Protein AF-A0AAD5DQD8-F1 (afdb_monomer)

Nearest PDB structures (foldseek):
  6zm5-assembly1_P  TM=9.194E-01  e=1.284E-07  Homo sapiens
  7nsh-assembly1_BS  TM=9.338E-01  e=3.131E-07  Sus scrofa
  6xyw-assembly1_Ao  TM=9.095E-01  e=2.938E-07  Arabidopsis thaliana
  7og4-assembly1_XP  TM=9.169E-01  e=7.091E-06  Homo sapiens
  8apo-assembly1_Am  TM=7.718E-01  e=2.093E-05  Polytomella magna

Structure (mmCIF, N/CA/C/O backbone):
data_AF-A0AAD5DQD8-F1
#
_entry.id   AF-A0AAD5DQD8-F1
#
loop_
_atom_site.group_PDB
_atom_site.id
_atom_site.type_symbol
_atom_site.label_atom_id
_atom_site.label_alt_id
_atom_site.label_comp_id
_atom_site.label_asym_id
_atom_site.label_entity_id
_atom_site.label_seq_id
_atom_site.pdbx_PDB_ins_code
_atom_site.Cartn_x
_atom_site.Cartn_y
_atom_site.Cartn_z
_atom_site.occupancy
_atom_site.B_iso_or_equiv
_atom_site.auth_seq_id
_atom_site.auth_comp_id
_atom_site.auth_asym_id
_atom_site.auth_atom_id
_atom_site.pdbx_PDB_model_num
ATOM 1 N N . MET A 1 1 ? 29.663 9.079 -19.984 1.00 40.44 1 MET A N 1
ATOM 2 C CA . MET A 1 1 ? 28.273 8.747 -20.360 1.00 40.44 1 MET A CA 1
ATOM 3 C C . MET A 1 1 ? 27.600 8.085 -19.165 1.00 40.44 1 MET A C 1
ATOM 5 O O . MET A 1 1 ? 27.840 6.912 -18.921 1.00 40.44 1 MET A O 1
ATOM 9 N N . GLY A 1 2 ? 26.867 8.850 -18.351 1.00 48.06 2 GLY A N 1
ATOM 10 C CA . GLY A 1 2 ? 26.110 8.298 -17.224 1.00 48.06 2 GLY A CA 1
ATOM 11 C C . GLY A 1 2 ? 24.824 7.683 -17.755 1.00 48.06 2 GLY A C 1
ATOM 12 O O . GLY A 1 2 ? 23.981 8.415 -18.267 1.00 48.06 2 GLY A O 1
ATOM 13 N N . GLY A 1 3 ? 24.705 6.355 -17.703 1.00 39.81 3 GLY A N 1
ATOM 14 C CA . GLY A 1 3 ? 23.475 5.665 -18.081 1.00 39.81 3 GLY A CA 1
ATOM 15 C C . GLY A 1 3 ? 22.308 6.256 -17.298 1.00 39.81 3 GLY A C 1
ATOM 16 O O . GLY A 1 3 ? 22.354 6.305 -16.068 1.00 39.81 3 GLY A O 1
ATOM 17 N N . LEU A 1 4 ? 21.297 6.758 -18.011 1.00 51.78 4 LEU A N 1
ATOM 18 C CA . LEU A 1 4 ? 20.043 7.182 -17.400 1.00 51.78 4 LEU A CA 1
ATOM 19 C C . LEU A 1 4 ? 19.562 6.034 -16.502 1.00 51.78 4 LEU A C 1
ATOM 21 O O . LEU A 1 4 ? 19.516 4.893 -16.973 1.00 51.78 4 LEU A O 1
ATOM 25 N N . PRO A 1 5 ? 19.256 6.285 -15.217 1.00 57.06 5 PRO A N 1
ATOM 26 C CA . PRO A 1 5 ? 18.724 5.240 -14.362 1.00 57.06 5 PRO A CA 1
ATOM 27 C C . PRO A 1 5 ? 17.474 4.699 -15.045 1.00 57.06 5 PRO A C 1
ATOM 29 O O . PRO A 1 5 ? 16.586 5.478 -15.395 1.00 57.06 5 PRO A O 1
ATOM 32 N N . VAL A 1 6 ? 17.438 3.383 -15.274 1.00 57.03 6 VAL A N 1
ATOM 33 C CA . VAL A 1 6 ? 16.283 2.688 -15.854 1.00 57.03 6 VAL A CA 1
ATOM 34 C C . VAL A 1 6 ? 15.037 3.231 -15.148 1.00 57.03 6 VAL A C 1
ATOM 36 O O . VAL A 1 6 ? 14.988 3.153 -13.912 1.00 57.03 6 VAL A O 1
ATOM 39 N N . PRO A 1 7 ? 14.092 3.876 -15.857 1.00 56.44 7 PRO A N 1
ATOM 40 C CA . PRO A 1 7 ? 12.980 4.542 -15.204 1.00 56.44 7 PRO A CA 1
ATOM 41 C C . PRO A 1 7 ? 12.156 3.464 -14.516 1.00 56.44 7 PRO A C 1
ATOM 43 O O . PRO A 1 7 ? 11.472 2.677 -15.164 1.00 56.44 7 PRO A O 1
ATOM 46 N N . LYS A 1 8 ? 12.272 3.383 -13.188 1.00 65.56 8 LYS A N 1
ATOM 47 C CA . LYS A 1 8 ? 11.478 2.442 -12.406 1.00 65.56 8 LYS A CA 1
ATOM 48 C C . LYS A 1 8 ? 10.006 2.791 -12.664 1.00 65.56 8 LYS A C 1
ATOM 50 O O . LYS A 1 8 ? 9.605 3.916 -12.352 1.00 65.56 8 LYS A O 1
ATOM 55 N N . PRO A 1 9 ? 9.212 1.882 -13.255 1.00 75.62 9 PRO A N 1
ATOM 56 C CA . PRO A 1 9 ? 7.952 2.259 -13.886 1.00 75.62 9 PRO A CA 1
ATOM 57 C C . PRO A 1 9 ? 6.883 2.677 -12.879 1.00 75.62 9 PRO A C 1
ATOM 59 O O . PRO A 1 9 ? 6.010 3.458 -13.237 1.00 75.62 9 PRO A O 1
ATOM 62 N N . PHE A 1 10 ? 6.963 2.227 -11.624 1.00 86.50 10 PHE A N 1
ATOM 63 C CA . PHE 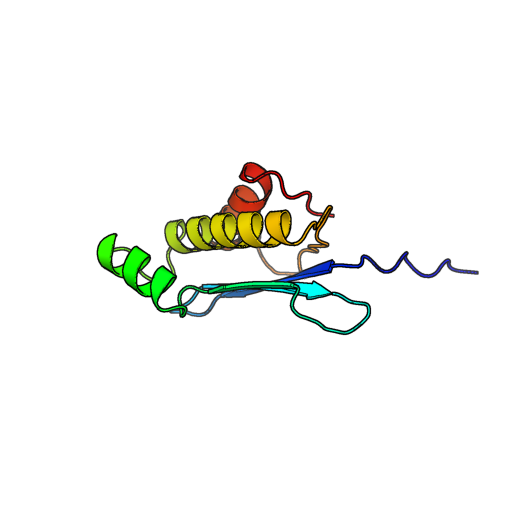A 1 10 ? 5.948 2.485 -10.603 1.00 86.50 10 PHE A CA 1
ATOM 64 C C . PHE A 1 10 ? 6.565 3.083 -9.344 1.00 86.50 10 PHE A C 1
ATOM 66 O O . PHE A 1 10 ? 7.579 2.592 -8.858 1.00 86.50 10 PHE A O 1
ATOM 73 N N . HIS A 1 11 ? 5.946 4.124 -8.790 1.00 87.75 11 HIS A N 1
ATOM 74 C CA . HIS A 1 11 ? 6.420 4.833 -7.605 1.00 87.75 11 HIS A CA 1
ATOM 75 C C . HIS A 1 11 ? 5.378 4.816 -6.488 1.00 87.75 11 HIS A C 1
ATOM 77 O O . HIS A 1 11 ? 4.230 5.204 -6.709 1.00 87.75 11 HIS A O 1
ATOM 83 N N . LEU A 1 12 ? 5.791 4.423 -5.279 1.00 87.69 12 LEU A N 1
ATOM 84 C CA . LEU A 1 12 ? 4.931 4.432 -4.097 1.00 87.69 12 LEU A CA 1
ATOM 85 C C . LEU A 1 12 ? 4.953 5.813 -3.434 1.00 87.69 12 LEU A C 1
ATOM 87 O O . LEU A 1 12 ? 5.953 6.222 -2.840 1.00 87.69 12 LEU A O 1
ATOM 91 N N . LYS A 1 13 ? 3.821 6.514 -3.476 1.00 87.25 13 LYS A N 1
ATOM 92 C CA . LYS A 1 13 ? 3.578 7.738 -2.712 1.00 87.25 13 LYS A CA 1
ATOM 93 C C . LYS A 1 13 ? 2.738 7.408 -1.488 1.00 87.25 13 LYS A C 1
ATOM 95 O O . LYS A 1 13 ? 1.638 6.886 -1.607 1.00 87.25 13 LYS A O 1
ATOM 100 N N . MET A 1 14 ? 3.244 7.752 -0.310 1.00 86.00 14 MET A N 1
ATOM 101 C CA . MET A 1 14 ? 2.499 7.649 0.945 1.00 86.00 14 MET A CA 1
ATOM 102 C C . MET A 1 14 ? 2.325 9.040 1.534 1.00 86.00 14 MET A C 1
ATOM 104 O O . MET A 1 14 ? 3.271 9.832 1.549 1.00 86.00 14 MET A O 1
ATOM 108 N N . PHE A 1 15 ? 1.140 9.311 2.054 1.00 84.19 15 PHE A N 1
ATOM 109 C CA . PHE A 1 15 ? 0.813 10.539 2.748 1.00 84.19 15 PHE A CA 1
ATOM 110 C C . PHE A 1 15 ? 0.152 10.200 4.082 1.00 84.19 15 PHE A C 1
ATOM 112 O O . PHE A 1 15 ? -0.854 9.494 4.141 1.00 84.19 15 PHE A O 1
ATOM 119 N N . PHE A 1 16 ? 0.748 10.699 5.160 1.00 79.25 16 PHE A N 1
ATOM 120 C CA . PHE A 1 16 ? 0.242 10.533 6.514 1.00 79.25 16 PHE A CA 1
ATOM 121 C C . PHE A 1 16 ? -0.181 11.908 7.019 1.00 79.25 16 PHE A C 1
ATOM 123 O O . PHE A 1 16 ? 0.647 12.805 7.149 1.00 79.25 16 PHE A O 1
ATOM 130 N N . SER A 1 17 ? -1.469 12.066 7.293 1.00 76.19 17 SER A N 1
ATOM 131 C CA . SER A 1 17 ? -2.021 13.230 7.979 1.00 76.19 17 SER A CA 1
ATOM 132 C C . SER A 1 17 ? -2.321 12.873 9.440 1.00 76.19 17 SER A C 1
ATOM 134 O O . SER A 1 17 ? -2.271 11.705 9.834 1.00 76.19 17 SER A O 1
ATOM 136 N N . ASN A 1 18 ? -2.695 13.862 10.253 1.00 72.88 18 ASN A N 1
ATOM 137 C CA . ASN A 1 18 ? -3.088 13.643 11.651 1.00 72.88 18 ASN A CA 1
ATOM 138 C C . ASN A 1 18 ? -4.253 12.654 11.786 1.00 72.88 18 ASN A C 1
ATOM 140 O O . ASN A 1 18 ? -4.333 11.914 12.766 1.00 72.88 18 ASN A O 1
ATOM 144 N N . LYS A 1 19 ? -5.143 12.622 10.788 1.00 72.81 19 LYS A N 1
ATOM 145 C CA . LYS A 1 19 ? -6.363 11.810 10.813 1.00 72.81 19 LYS A CA 1
ATOM 146 C C . LYS A 1 19 ? -6.421 10.732 9.742 1.00 72.81 19 LYS A C 1
ATOM 148 O O . LYS A 1 19 ? -7.255 9.856 9.869 1.00 72.81 19 LYS A O 1
ATOM 153 N N . ASN A 1 20 ? -5.582 10.770 8.711 1.00 78.81 20 ASN A N 1
ATOM 154 C CA . ASN A 1 20 ? -5.746 9.887 7.556 1.00 78.81 20 ASN A CA 1
ATOM 155 C C . ASN A 1 20 ? -4.421 9.302 7.085 1.00 78.81 20 ASN A C 1
ATOM 157 O O . ASN A 1 20 ? -3.384 9.966 7.151 1.00 78.81 20 ASN A O 1
ATOM 161 N N . VAL A 1 21 ? -4.492 8.086 6.550 1.00 83.31 21 VAL A N 1
ATOM 162 C CA . VAL A 1 21 ? -3.391 7.429 5.846 1.00 83.31 21 VAL A CA 1
ATOM 163 C C . VAL A 1 21 ? -3.805 7.207 4.398 1.00 83.31 21 VAL A C 1
ATOM 165 O O . VAL A 1 21 ? -4.886 6.693 4.117 1.00 83.31 21 VAL A O 1
ATOM 168 N N . VAL A 1 22 ? -2.945 7.625 3.477 1.00 86.38 22 VAL A N 1
ATOM 169 C CA . VAL A 1 22 ? -3.166 7.508 2.037 1.00 86.38 22 VAL A CA 1
ATOM 170 C C . VAL A 1 22 ? -1.921 6.909 1.405 1.00 86.38 22 VAL A C 1
ATOM 172 O O . VAL A 1 22 ? -0.807 7.354 1.683 1.00 86.38 22 VAL A O 1
ATOM 175 N N . ALA A 1 23 ? -2.098 5.923 0.536 1.00 89.19 23 ALA A N 1
ATOM 176 C CA . ALA A 1 23 ? -1.022 5.331 -0.238 1.00 89.19 23 ALA A CA 1
ATOM 177 C C . ALA A 1 23 ? -1.452 5.137 -1.695 1.00 89.19 23 ALA A C 1
ATOM 179 O O . ALA A 1 23 ? -2.580 4.747 -1.985 1.00 89.19 23 ALA A O 1
ATOM 180 N N . GLN A 1 24 ? -0.561 5.472 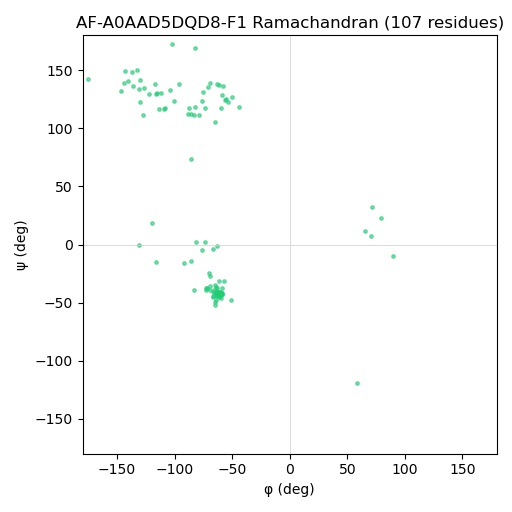-2.621 1.00 89.69 24 GLN A N 1
ATOM 181 C CA . GLN A 1 24 ? -0.825 5.485 -4.055 1.00 89.69 24 GLN A CA 1
ATOM 182 C C . GLN A 1 24 ? 0.387 4.963 -4.814 1.00 89.69 24 GLN A C 1
ATOM 184 O O . GLN A 1 24 ? 1.527 5.294 -4.486 1.00 89.69 24 GLN A O 1
ATOM 189 N N . ILE A 1 25 ? 0.133 4.187 -5.860 1.00 89.50 25 ILE A N 1
ATOM 190 C CA . ILE A 1 25 ? 1.131 3.691 -6.797 1.00 89.50 25 ILE A CA 1
ATOM 191 C C . ILE A 1 25 ? 0.920 4.409 -8.123 1.00 89.50 25 ILE A C 1
ATOM 193 O O . ILE A 1 25 ? -0.128 4.284 -8.759 1.00 89.50 25 ILE A O 1
ATOM 197 N N . VAL A 1 26 ? 1.928 5.176 -8.524 1.00 88.00 26 VAL A N 1
ATOM 198 C CA . VAL A 1 26 ? 1.882 6.037 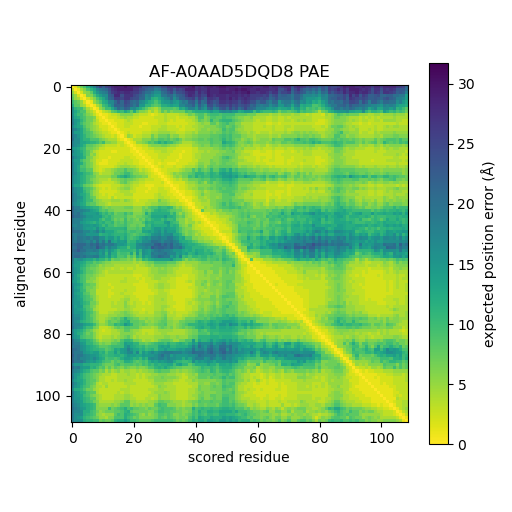-9.708 1.00 88.00 26 VAL A CA 1
ATOM 199 C C . VAL A 1 26 ? 2.834 5.502 -10.767 1.00 88.00 26 VAL A C 1
ATOM 201 O O . VAL A 1 26 ? 4.003 5.258 -10.465 1.00 88.00 26 VAL A O 1
ATOM 204 N N . ARG A 1 27 ? 2.357 5.349 -12.004 1.00 87.50 27 ARG A N 1
ATOM 205 C CA . ARG A 1 27 ? 3.179 4.992 -13.162 1.00 87.50 27 ARG A CA 1
ATOM 206 C C . ARG A 1 27 ? 3.971 6.213 -13.633 1.00 87.50 27 ARG A C 1
ATOM 208 O O . ARG A 1 27 ? 3.383 7.243 -13.938 1.00 87.50 27 ARG A O 1
ATOM 215 N N . MET A 1 28 ? 5.296 6.106 -13.702 1.00 80.62 28 MET A N 1
ATOM 216 C CA . MET A 1 28 ? 6.204 7.194 -14.100 1.00 80.62 28 MET A CA 1
ATOM 217 C C . MET A 1 28 ? 6.095 7.561 -15.584 1.00 80.62 28 MET A C 1
ATOM 219 O O . MET A 1 28 ? 6.365 8.703 -15.929 1.00 80.62 28 MET A O 1
ATOM 223 N N . ALA A 1 29 ? 5.686 6.620 -16.441 1.00 79.38 29 ALA A N 1
ATOM 224 C CA . ALA A 1 29 ? 5.571 6.854 -17.881 1.00 79.38 29 ALA A CA 1
ATOM 225 C C . ALA A 1 29 ? 4.505 7.910 -18.232 1.00 79.38 29 ALA A C 1
ATOM 227 O O . ALA A 1 29 ? 4.756 8.770 -19.065 1.00 79.38 29 ALA A O 1
ATOM 228 N N . ASP A 1 30 ? 3.354 7.883 -17.553 1.00 81.06 30 ASP A N 1
ATOM 229 C CA . ASP A 1 30 ? 2.185 8.707 -17.917 1.00 81.06 30 ASP A CA 1
ATOM 230 C C . ASP A 1 30 ? 1.593 9.469 -16.722 1.00 81.06 30 ASP A C 1
ATOM 232 O O . ASP A 1 30 ? 0.578 10.146 -16.844 1.00 81.06 30 ASP A O 1
ATOM 236 N N . GLY A 1 31 ? 2.161 9.303 -15.524 1.00 79.88 31 GLY A N 1
ATOM 237 C CA . GLY A 1 31 ? 1.607 9.855 -14.285 1.00 79.88 31 GLY A CA 1
ATOM 238 C C . GLY A 1 31 ? 0.311 9.182 -13.813 1.00 79.88 31 GLY A C 1
ATOM 239 O O . GLY A 1 31 ? -0.299 9.651 -12.852 1.00 79.88 31 GLY A O 1
ATOM 240 N N . HIS A 1 32 ? -0.111 8.087 -14.451 1.00 86.50 32 HIS A N 1
ATOM 241 C CA . HIS A 1 32 ? -1.363 7.402 -14.136 1.00 86.50 32 HIS A CA 1
ATOM 242 C C . HIS A 1 32 ? -1.300 6.677 -12.783 1.00 86.50 32 HIS A C 1
ATOM 244 O O . HIS A 1 32 ? -0.329 5.980 -12.477 1.00 86.50 32 HIS A O 1
ATOM 250 N N . ILE A 1 33 ? -2.350 6.807 -11.972 1.00 89.62 33 ILE A N 1
ATOM 251 C CA . ILE A 1 33 ? -2.469 6.097 -10.695 1.00 89.62 33 ILE A CA 1
ATOM 252 C C . ILE A 1 33 ? -3.000 4.696 -10.987 1.00 89.62 33 ILE A C 1
ATOM 254 O O . ILE A 1 33 ? -4.141 4.532 -11.400 1.00 89.62 33 ILE A O 1
ATOM 258 N N . VAL A 1 34 ? -2.164 3.682 -10.780 1.00 88.38 34 VAL A N 1
ATOM 259 C CA . VAL A 1 34 ? -2.533 2.284 -11.055 1.00 88.38 34 VAL A CA 1
ATOM 260 C C . VAL A 1 34 ? -3.316 1.691 -9.892 1.00 88.38 34 VAL A C 1
ATOM 262 O O . VAL A 1 34 ? -4.281 0.961 -10.083 1.00 88.38 34 VAL A O 1
ATOM 265 N N . ALA A 1 35 ? -2.910 2.033 -8.672 1.00 88.56 35 ALA A N 1
ATOM 266 C CA . ALA A 1 35 ? -3.597 1.625 -7.463 1.00 88.56 35 ALA A CA 1
ATOM 267 C C . ALA A 1 35 ? -3.520 2.750 -6.433 1.00 88.56 35 ALA A C 1
ATOM 269 O O . ALA A 1 35 ? -2.480 3.383 -6.252 1.00 88.56 35 ALA A O 1
ATOM 270 N N . ALA A 1 36 ? -4.620 2.990 -5.738 1.00 88.62 36 ALA A N 1
ATOM 271 C CA . ALA A 1 36 ? -4.692 3.894 -4.601 1.00 88.62 36 ALA A CA 1
ATOM 272 C C . ALA A 1 36 ? -5.424 3.185 -3.472 1.00 88.62 36 ALA A C 1
ATOM 274 O O . ALA A 1 36 ? -6.271 2.340 -3.739 1.00 88.62 36 ALA A O 1
ATOM 275 N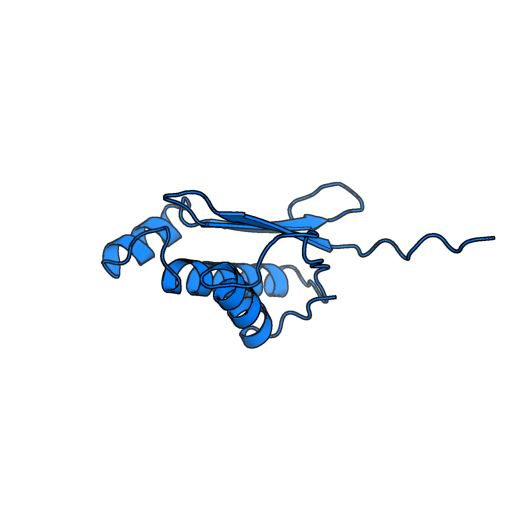 N . ALA A 1 37 ? -5.097 3.520 -2.232 1.00 86.88 37 ALA A N 1
ATOM 276 C CA . ALA A 1 37 ? -5.826 3.095 -1.052 1.00 86.88 37 ALA A CA 1
ATOM 277 C C . ALA A 1 37 ? -5.763 4.217 -0.011 1.00 86.88 37 ALA A C 1
ATOM 279 O O . ALA A 1 37 ? -4.697 4.785 0.250 1.00 86.88 37 ALA A O 1
ATOM 280 N N . SER A 1 38 ? -6.902 4.567 0.579 1.00 84.75 38 SER A N 1
ATOM 281 C CA . SER A 1 38 ? -6.957 5.596 1.617 1.00 84.75 38 SER A CA 1
ATOM 282 C C . SER A 1 38 ? -7.962 5.272 2.705 1.00 84.75 38 SER A C 1
ATOM 284 O O . SER A 1 38 ? -9.028 4.730 2.439 1.00 84.75 38 SER A O 1
ATOM 286 N N . THR A 1 39 ? -7.682 5.722 3.927 1.00 79.75 39 THR A N 1
ATOM 287 C CA . THR A 1 39 ? -8.654 5.677 5.034 1.00 79.75 39 THR A CA 1
ATOM 288 C C . THR A 1 39 ? -9.857 6.603 4.816 1.00 79.75 39 THR A C 1
ATOM 290 O O . THR A 1 39 ? -10.757 6.644 5.650 1.00 79.75 39 THR A O 1
ATOM 293 N N . HIS A 1 40 ? -9.859 7.383 3.729 1.00 75.81 40 HIS A N 1
ATOM 294 C CA . HIS A 1 40 ? -10.945 8.282 3.349 1.00 75.81 40 HIS A CA 1
ATOM 295 C C . HIS A 1 40 ? -11.959 7.620 2.403 1.00 75.81 40 HIS A C 1
ATOM 297 O O . HIS A 1 40 ? -13.064 8.137 2.252 1.00 75.81 40 HIS A O 1
ATOM 303 N N . GLU A 1 41 ? -11.613 6.485 1.783 1.00 76.62 41 GLU A N 1
ATOM 304 C CA . GLU A 1 41 ? -12.576 5.684 1.022 1.00 76.62 41 GLU A CA 1
ATOM 305 C C . GLU A 1 41 ? -13.684 5.195 1.951 1.00 76.62 41 GLU A C 1
ATOM 307 O O . GLU A 1 41 ? -13.394 4.747 3.058 1.00 76.62 41 GLU A O 1
ATOM 312 N N . ALA A 1 42 ? -14.942 5.257 1.501 1.00 68.94 42 ALA A N 1
ATOM 313 C CA . ALA A 1 42 ? -16.099 4.864 2.307 1.00 68.94 42 ALA A CA 1
ATOM 314 C C . ALA A 1 42 ? -15.916 3.462 2.912 1.00 68.94 42 ALA A C 1
ATOM 316 O O . ALA A 1 42 ? -15.990 3.316 4.127 1.00 68.94 42 ALA A O 1
ATOM 317 N N . ALA A 1 43 ? -15.499 2.489 2.095 1.00 69.44 43 ALA A N 1
ATOM 318 C CA . ALA A 1 43 ? -15.231 1.122 2.536 1.00 6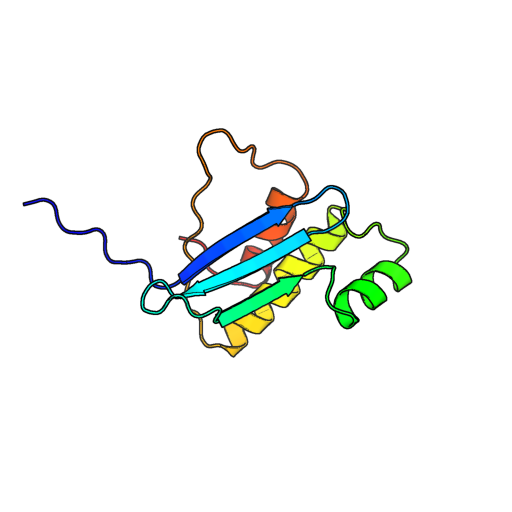9.44 43 ALA A CA 1
ATOM 319 C C . ALA A 1 43 ? -14.132 1.028 3.614 1.00 69.44 43 ALA A C 1
ATOM 321 O O . ALA A 1 43 ? -14.292 0.328 4.611 1.00 69.44 43 ALA A O 1
ATOM 322 N N . ALA A 1 44 ? -13.025 1.760 3.457 1.00 69.06 44 ALA A N 1
ATOM 323 C CA . ALA A 1 44 ? -11.939 1.760 4.438 1.00 69.06 44 ALA A CA 1
ATOM 324 C C . ALA A 1 44 ? -12.330 2.514 5.718 1.00 69.06 44 ALA A C 1
ATOM 326 O O . ALA A 1 44 ? -11.975 2.106 6.820 1.00 69.06 44 ALA A O 1
ATOM 327 N N . LYS A 1 45 ? -13.085 3.606 5.586 1.00 67.31 45 LYS A N 1
ATOM 328 C CA . LYS A 1 45 ? -13.590 4.403 6.703 1.00 67.31 45 LYS A CA 1
ATOM 329 C C . LYS A 1 45 ? -14.607 3.619 7.526 1.00 67.31 45 LYS A C 1
ATOM 331 O O . LYS A 1 45 ? -14.556 3.683 8.750 1.00 67.31 45 LYS A O 1
ATOM 336 N N . GLU A 1 46 ? -15.496 2.874 6.877 1.00 66.69 46 GLU A N 1
ATOM 337 C CA . GLU A 1 46 ? -16.448 1.980 7.536 1.00 66.69 46 GLU A CA 1
ATOM 338 C C . GLU A 1 46 ? -15.738 0.816 8.221 1.00 66.69 46 GLU A C 1
ATOM 340 O O . GLU A 1 46 ? -16.001 0.582 9.397 1.00 66.69 46 GLU A O 1
ATOM 345 N N . ALA A 1 47 ? -14.769 0.172 7.562 1.00 64.94 47 ALA A N 1
ATOM 346 C CA . ALA A 1 47 ? -13.964 -0.887 8.173 1.00 64.94 47 ALA A CA 1
ATOM 347 C C . ALA A 1 47 ? -13.211 -0.401 9.426 1.00 64.94 47 ALA A C 1
ATOM 349 O O . ALA A 1 47 ? -13.208 -1.070 10.457 1.00 64.94 47 ALA A O 1
ATOM 350 N N . LEU A 1 48 ? -12.624 0.798 9.376 1.00 64.25 48 LEU A N 1
ATOM 351 C CA . LEU A 1 48 ? -11.902 1.387 10.510 1.00 64.25 48 LEU A CA 1
ATOM 352 C C . LEU A 1 48 ? -12.837 1.838 11.635 1.00 64.25 48 LEU A C 1
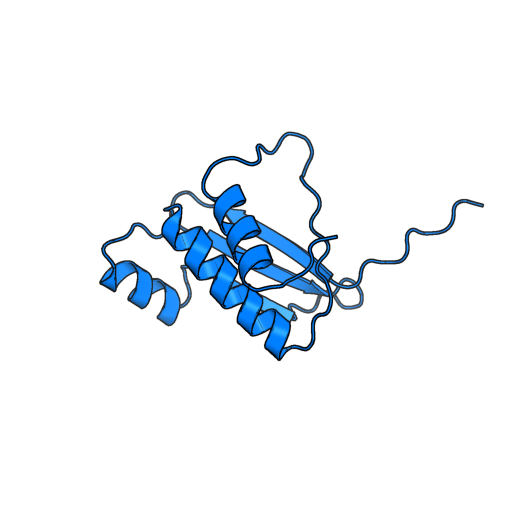ATOM 354 O O . LEU A 1 48 ? -12.512 1.676 12.810 1.00 64.25 48 LEU A O 1
ATOM 358 N N . LYS A 1 49 ? -14.015 2.371 11.290 1.00 62.41 49 LYS A N 1
ATOM 359 C CA . LYS A 1 49 ? -15.035 2.767 12.266 1.00 62.41 49 LYS A CA 1
ATOM 360 C C . LYS A 1 49 ? -15.656 1.547 12.951 1.00 62.41 49 LYS A C 1
ATOM 362 O O . LYS A 1 49 ? -15.871 1.593 14.157 1.00 62.41 49 LYS A O 1
ATOM 367 N N . ALA A 1 50 ? -15.889 0.464 12.208 1.00 59.69 50 ALA A N 1
ATOM 368 C CA . ALA A 1 50 ? -16.365 -0.813 12.737 1.00 59.69 50 ALA A CA 1
ATOM 369 C C . ALA A 1 50 ? -15.335 -1.471 13.669 1.00 59.69 50 ALA A C 1
ATOM 371 O O . ALA A 1 50 ? -15.714 -2.057 14.677 1.00 59.69 50 ALA A O 1
ATOM 372 N N . ALA A 1 51 ? -14.040 -1.312 13.384 1.00 58.03 51 ALA A N 1
ATOM 373 C CA . ALA A 1 51 ? -12.956 -1.791 14.239 1.00 58.03 51 ALA A CA 1
ATOM 374 C C . ALA A 1 51 ? -12.709 -0.921 15.494 1.00 58.03 51 ALA A C 1
ATOM 376 O O . ALA A 1 51 ? -11.865 -1.260 16.319 1.00 58.03 51 ALA A O 1
ATOM 377 N N . GLY A 1 52 ? -13.405 0.217 15.651 1.00 58.62 52 GLY A N 1
ATOM 378 C CA . GLY A 1 52 ? -13.170 1.162 16.754 1.00 58.62 52 GLY A CA 1
ATOM 379 C C . GLY A 1 52 ? -11.791 1.836 16.707 1.00 58.62 52 GLY A C 1
ATOM 380 O O . GLY A 1 52 ? -11.366 2.478 17.669 1.00 58.62 52 GLY A O 1
ATOM 381 N N . THR A 1 53 ? -11.076 1.700 15.591 1.00 58.28 53 THR A N 1
ATOM 382 C CA . THR A 1 53 ? -9.685 2.115 15.447 1.00 58.28 53 THR A CA 1
ATOM 383 C C . THR A 1 53 ? -9.607 3.506 14.827 1.00 58.28 53 THR A C 1
ATOM 385 O O . THR A 1 53 ? -10.296 3.826 13.857 1.00 58.28 53 THR A O 1
ATOM 388 N N . SER A 1 54 ? -8.720 4.361 15.343 1.00 62.44 54 SER A N 1
ATOM 389 C CA . SER A 1 54 ? -8.502 5.672 14.727 1.00 62.44 54 SER A CA 1
ATOM 390 C C . SER A 1 54 ? -7.958 5.520 13.305 1.00 62.44 54 SER A C 1
ATOM 392 O O . SER A 1 54 ? -7.033 4.748 13.046 1.00 62.44 54 SER A O 1
ATOM 394 N N . THR A 1 55 ? -8.467 6.340 12.387 1.00 65.06 55 THR A N 1
ATOM 395 C CA . THR A 1 55 ? -8.079 6.388 10.965 1.00 65.06 55 THR A CA 1
ATOM 396 C C . THR A 1 55 ? -6.617 6.795 10.731 1.00 65.06 55 THR A C 1
ATOM 398 O O . THR A 1 55 ? -6.135 6.828 9.601 1.00 65.06 55 THR A O 1
ATOM 401 N N . SER A 1 56 ? -5.881 7.082 11.804 1.00 62.31 56 SER A N 1
ATOM 402 C CA . SER A 1 56 ? -4.452 7.353 11.801 1.00 62.31 56 SER A CA 1
ATOM 403 C C . SER A 1 56 ? -3.638 6.371 12.655 1.00 62.31 56 SER A C 1
ATOM 405 O O . SER A 1 56 ? -2.498 6.679 12.977 1.00 62.31 56 SER A O 1
ATOM 407 N N . CYS A 1 57 ? -4.143 5.193 13.024 1.00 74.00 57 CYS A N 1
ATOM 408 C CA . CYS A 1 57 ? -3.369 4.195 13.777 1.00 74.00 57 CYS A CA 1
ATOM 409 C C . CYS A 1 57 ? -2.450 3.325 12.898 1.00 74.00 57 CYS A C 1
ATOM 411 O O . CYS A 1 57 ? -2.516 3.335 11.669 1.00 74.00 57 CYS A O 1
ATOM 413 N N . LYS A 1 58 ? -1.570 2.558 13.557 1.00 79.88 58 LYS A N 1
ATOM 414 C CA . LYS A 1 58 ? -0.693 1.551 12.929 1.00 79.88 58 LYS A CA 1
ATOM 415 C C . LYS A 1 58 ? -1.492 0.479 12.179 1.00 79.88 58 LYS A C 1
ATOM 417 O O . LYS A 1 58 ? -1.162 0.163 11.044 1.00 79.88 58 LYS A O 1
ATOM 422 N N . GLU A 1 59 ? -2.580 0.007 12.779 1.00 80.00 59 GLU A N 1
ATOM 423 C CA . GLU A 1 59 ? -3.496 -0.970 12.176 1.00 80.00 59 GLU A CA 1
ATOM 424 C C . GLU A 1 59 ? -4.141 -0.440 10.893 1.00 80.00 59 GLU A C 1
ATOM 426 O O . GLU A 1 59 ? -4.182 -1.144 9.889 1.00 80.00 59 GLU A O 1
ATOM 431 N N . ALA A 1 60 ? -4.544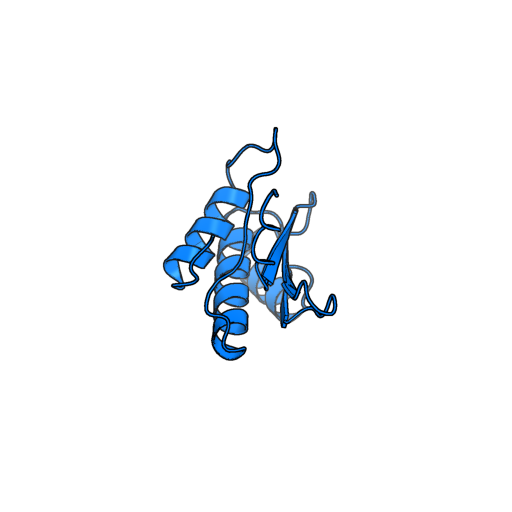 0.836 10.875 1.00 78.88 60 ALA A N 1
ATOM 432 C CA . ALA A 1 60 ? -5.066 1.467 9.667 1.00 78.88 60 ALA A CA 1
ATOM 433 C C . ALA A 1 60 ? -4.019 1.493 8.547 1.00 78.88 60 ALA A C 1
ATOM 435 O O . ALA A 1 60 ? -4.327 1.194 7.399 1.00 78.88 60 ALA A O 1
ATOM 436 N N . ALA A 1 61 ? -2.761 1.799 8.875 1.00 81.38 61 ALA A N 1
ATOM 437 C CA . ALA A 1 61 ? -1.678 1.781 7.897 1.00 81.38 61 ALA A CA 1
ATOM 438 C C . ALA A 1 61 ? -1.413 0.372 7.339 1.00 81.38 61 ALA A C 1
ATOM 440 O O . ALA A 1 61 ? -1.153 0.238 6.144 1.00 81.38 61 ALA A O 1
ATOM 441 N N . ARG A 1 62 ? -1.535 -0.663 8.178 1.00 85.44 62 ARG A N 1
ATOM 442 C CA . ARG A 1 62 ? -1.435 -2.065 7.762 1.00 85.44 62 ARG A CA 1
ATOM 443 C C . ARG A 1 62 ? -2.574 -2.455 6.817 1.00 85.44 62 ARG A C 1
ATOM 445 O O . ARG A 1 62 ? -2.300 -2.908 5.712 1.00 85.44 62 ARG A O 1
ATOM 452 N N . ALA A 1 63 ? -3.824 -2.190 7.200 1.00 84.31 63 ALA A N 1
ATOM 453 C CA . ALA A 1 63 ? -4.999 -2.492 6.379 1.00 84.31 63 ALA A CA 1
ATOM 454 C C . ALA A 1 63 ? -4.947 -1.790 5.008 1.00 84.31 63 ALA A C 1
ATOM 456 O O . ALA A 1 63 ? -5.220 -2.397 3.975 1.00 84.31 63 ALA A O 1
ATOM 457 N N . ILE A 1 64 ? -4.526 -0.520 4.980 1.00 86.62 64 ILE A N 1
ATOM 458 C CA . ILE A 1 64 ? -4.321 0.227 3.730 1.00 86.62 64 ILE A CA 1
ATOM 459 C C . ILE A 1 64 ? -3.180 -0.368 2.895 1.00 86.62 64 ILE A C 1
ATOM 461 O O . ILE A 1 64 ? -3.305 -0.441 1.674 1.00 86.62 64 ILE A O 1
ATOM 465 N N . GLY A 1 65 ? -2.085 -0.806 3.524 1.00 87.94 65 GLY A N 1
ATOM 466 C CA . GLY A 1 65 ? -0.979 -1.475 2.836 1.00 87.94 65 GLY A CA 1
ATOM 467 C C . GLY A 1 65 ? -1.400 -2.794 2.182 1.00 87.94 65 GLY A C 1
ATOM 468 O O . GLY A 1 65 ? -1.070 -3.026 1.020 1.00 87.94 65 GLY A O 1
ATOM 469 N N . GLU A 1 66 ? -2.179 -3.616 2.887 1.00 87.81 66 GLU A N 1
ATOM 470 C CA . GLU A 1 66 ? -2.725 -4.880 2.371 1.00 87.81 66 GLU A CA 1
ATOM 471 C C . GLU A 1 66 ? -3.699 -4.636 1.206 1.00 87.81 66 GLU A C 1
ATOM 473 O O . GLU A 1 66 ? -3.543 -5.225 0.133 1.00 87.81 66 GLU A O 1
ATOM 478 N N . ALA A 1 67 ? -4.644 -3.703 1.363 1.00 87.94 67 ALA A N 1
ATOM 479 C CA . ALA A 1 67 ? -5.596 -3.345 0.310 1.00 87.94 67 ALA A CA 1
ATOM 480 C C . ALA A 1 67 ? -4.895 -2.793 -0.944 1.00 87.94 67 ALA A C 1
ATOM 482 O O . ALA A 1 67 ? -5.255 -3.137 -2.073 1.00 87.94 67 ALA A O 1
ATOM 483 N N . LEU A 1 68 ? -3.864 -1.959 -0.764 1.00 88.62 68 LEU A N 1
ATOM 484 C CA . LEU A 1 68 ? -3.076 -1.432 -1.875 1.00 88.62 68 LEU A CA 1
ATOM 485 C C . LEU A 1 68 ? -2.317 -2.544 -2.601 1.00 88.62 68 LEU A C 1
ATOM 487 O O . LEU A 1 68 ? -2.290 -2.546 -3.828 1.00 88.62 68 LEU A O 1
ATOM 491 N N . ALA A 1 69 ? -1.727 -3.487 -1.864 1.00 88.31 69 ALA A N 1
ATOM 492 C CA . ALA A 1 69 ? -1.002 -4.611 -2.444 1.00 88.31 69 ALA A CA 1
ATOM 493 C C . ALA A 1 69 ? -1.914 -5.509 -3.287 1.00 88.31 69 ALA A C 1
ATOM 495 O O . ALA A 1 69 ? -1.542 -5.906 -4.387 1.00 88.31 69 ALA A O 1
ATOM 496 N N . GLN A 1 70 ? -3.122 -5.801 -2.798 1.00 88.50 70 GLN A N 1
ATOM 497 C CA . GLN A 1 70 ? -4.111 -6.587 -3.539 1.00 88.50 70 GLN A CA 1
ATOM 498 C C . GLN A 1 70 ? -4.516 -5.890 -4.841 1.00 88.50 70 GLN A C 1
ATOM 500 O O . GLN A 1 70 ? -4.513 -6.517 -5.898 1.00 88.50 70 GLN A O 1
ATOM 505 N N . ARG A 1 71 ? -4.784 -4.578 -4.788 1.00 88.44 71 ARG A N 1
ATOM 506 C CA . ARG A 1 71 ? -5.081 -3.766 -5.981 1.00 88.44 71 ARG A CA 1
ATOM 507 C C . ARG A 1 71 ? -3.895 -3.723 -6.948 1.00 88.44 71 ARG A C 1
ATOM 509 O O . ARG A 1 71 ? -4.083 -3.844 -8.153 1.00 88.44 71 ARG A O 1
ATOM 516 N N . ALA A 1 72 ? -2.676 -3.601 -6.426 1.00 86.06 72 ALA A N 1
ATOM 517 C CA . ALA A 1 72 ? -1.451 -3.604 -7.218 1.00 86.06 72 ALA A CA 1
ATOM 518 C C . ALA A 1 72 ? -1.235 -4.937 -7.948 1.00 86.06 72 ALA A C 1
ATOM 520 O O . ALA A 1 72 ? -0.938 -4.947 -9.141 1.00 86.06 72 ALA A O 1
ATOM 521 N N . LYS A 1 73 ? -1.443 -6.057 -7.250 1.00 84.56 73 LYS A N 1
ATOM 522 C CA . LYS A 1 73 ? -1.371 -7.402 -7.826 1.00 84.56 73 LYS A CA 1
ATOM 523 C C . LYS A 1 73 ? -2.447 -7.637 -8.878 1.00 84.56 73 LYS A C 1
ATOM 525 O O . LYS A 1 73 ? -2.139 -8.164 -9.940 1.00 84.56 73 LYS A O 1
ATOM 530 N N . ALA A 1 74 ? -3.682 -7.206 -8.617 1.00 85.62 74 ALA A N 1
ATOM 531 C CA . ALA A 1 74 ? -4.770 -7.289 -9.590 1.00 85.62 74 ALA A CA 1
ATOM 532 C C . ALA A 1 74 ? -4.472 -6.479 -10.864 1.00 85.62 74 ALA A C 1
ATOM 534 O O . ALA A 1 74 ? -4.875 -6.873 -11.953 1.00 85.62 74 ALA A O 1
ATOM 535 N N . ALA A 1 75 ? -3.726 -5.380 -10.736 1.00 82.25 75 ALA A N 1
ATOM 536 C CA . ALA A 1 75 ? -3.258 -4.576 -11.860 1.00 82.25 75 ALA A CA 1
ATOM 537 C C . ALA A 1 75 ? -1.996 -5.132 -12.557 1.00 82.25 75 ALA A C 1
ATOM 539 O O . ALA A 1 75 ? -1.496 -4.492 -13.481 1.00 82.25 75 ALA A O 1
ATOM 540 N N . GLY A 1 76 ? -1.467 -6.287 -12.131 1.00 81.06 76 GLY A N 1
ATOM 541 C CA . GLY A 1 76 ? -0.288 -6.913 -12.738 1.00 81.06 76 GLY A CA 1
ATOM 542 C C . GLY A 1 76 ? 1.019 -6.169 -12.460 1.00 81.06 76 GLY A C 1
ATOM 543 O O . GLY A 1 76 ? 1.895 -6.114 -13.316 1.00 81.06 76 GLY A O 1
ATOM 544 N N . LEU A 1 77 ? 1.146 -5.533 -11.292 1.00 79.94 77 LEU A N 1
ATOM 545 C CA . LEU A 1 77 ? 2.377 -4.845 -10.914 1.00 79.94 77 LEU A CA 1
ATOM 546 C C . LEU A 1 77 ? 3.402 -5.831 -10.338 1.00 79.94 77 LEU A C 1
ATOM 548 O O . LEU A 1 77 ? 3.175 -6.405 -9.276 1.00 79.94 77 LEU A O 1
ATOM 552 N N . ASP A 1 78 ? 4.558 -5.948 -10.994 1.00 72.81 78 ASP A N 1
ATOM 553 C CA . ASP A 1 78 ? 5.672 -6.803 -10.553 1.00 72.81 78 ASP A CA 1
ATOM 554 C C . ASP A 1 78 ? 6.622 -6.139 -9.560 1.00 72.81 78 ASP A C 1
ATOM 556 O O . ASP A 1 78 ? 7.426 -6.822 -8.945 1.00 72.81 78 ASP A O 1
ATOM 560 N N . GLY A 1 79 ? 6.575 -4.816 -9.391 1.00 77.44 79 GLY A N 1
ATOM 561 C CA . GLY A 1 79 ? 7.433 -4.127 -8.429 1.00 77.44 79 GLY A CA 1
ATOM 562 C C . GLY A 1 79 ? 7.148 -2.642 -8.317 1.00 77.44 79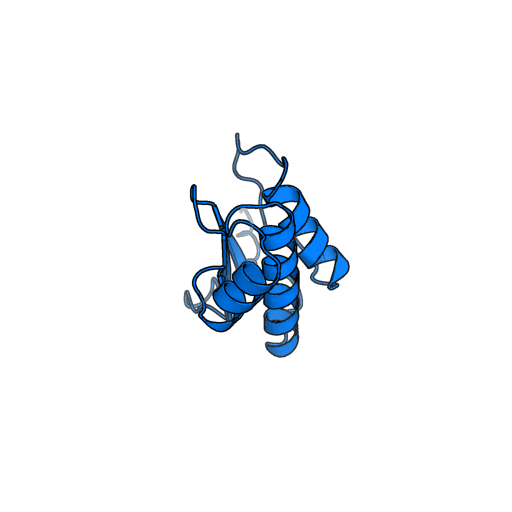 GLY A C 1
ATOM 563 O O . GLY A 1 79 ? 6.865 -1.971 -9.310 1.00 77.44 79 GLY A O 1
ATOM 564 N N . VAL A 1 80 ? 7.230 -2.116 -7.095 1.00 83.62 80 VAL A N 1
ATOM 565 C CA . VAL A 1 80 ? 7.058 -0.682 -6.846 1.00 83.62 80 VAL A CA 1
ATOM 566 C C . VAL A 1 80 ? 8.347 -0.090 -6.318 1.00 83.62 80 VAL A C 1
ATOM 568 O O . VAL A 1 80 ? 8.931 -0.580 -5.355 1.00 83.62 80 VAL A O 1
ATOM 571 N N . HIS A 1 81 ? 8.772 1.016 -6.918 1.00 84.00 81 HIS A N 1
ATOM 572 C CA . HIS A 1 81 ? 9.872 1.790 -6.390 1.00 84.00 81 HIS A CA 1
ATOM 573 C C . HIS A 1 81 ? 9.434 2.555 -5.147 1.00 84.00 81 HIS A C 1
ATOM 575 O O . HIS A 1 81 ? 8.594 3.461 -5.216 1.00 84.00 81 HIS A O 1
ATOM 581 N N . TRP A 1 82 ? 10.063 2.241 -4.022 1.00 82.50 82 TRP A N 1
ATOM 582 C CA . TRP A 1 82 ? 9.938 3.022 -2.808 1.00 82.50 82 TRP A CA 1
ATOM 583 C C . TRP A 1 82 ? 11.321 3.392 -2.288 1.00 82.50 82 TRP A C 1
ATOM 585 O O . TRP A 1 82 ? 12.070 2.561 -1.782 1.00 82.50 82 TRP A O 1
ATOM 595 N N . ARG A 1 83 ? 11.639 4.686 -2.363 1.00 70.94 83 ARG A N 1
ATOM 596 C CA . ARG A 1 83 ? 12.832 5.245 -1.727 1.00 70.94 83 ARG A CA 1
ATOM 597 C C . ARG A 1 83 ? 12.441 5.998 -0.467 1.00 70.94 83 ARG A C 1
ATOM 599 O O . ARG A 1 83 ? 11.531 6.829 -0.481 1.00 70.94 83 ARG A O 1
ATOM 606 N N . ARG A 1 84 ? 13.166 5.748 0.622 1.00 67.81 84 ARG A N 1
ATOM 607 C CA . ARG A 1 84 ? 13.082 6.580 1.828 1.00 67.81 84 ARG A CA 1
ATOM 608 C C . ARG A 1 84 ? 13.464 8.009 1.440 1.00 67.81 84 ARG A C 1
ATOM 610 O O . ARG A 1 84 ? 14.507 8.205 0.816 1.00 67.81 84 ARG A O 1
ATOM 617 N N . ARG A 1 85 ? 12.650 9.014 1.784 1.00 65.56 85 ARG A N 1
ATOM 618 C CA . ARG A 1 85 ? 13.142 10.399 1.715 1.00 65.56 85 ARG A CA 1
ATOM 619 C C . ARG A 1 85 ? 14.178 10.589 2.813 1.00 65.56 85 ARG A C 1
ATOM 621 O O . ARG A 1 85 ? 14.002 10.101 3.931 1.00 65.56 85 ARG A O 1
ATOM 628 N N . HIS A 1 86 ? 15.245 11.298 2.473 1.00 46.44 86 HIS A N 1
ATOM 629 C CA . HIS A 1 86 ? 16.291 11.676 3.411 1.00 46.44 86 HIS A CA 1
ATOM 630 C C . HIS A 1 86 ? 15.661 12.439 4.591 1.00 46.44 86 HIS A C 1
ATOM 632 O O . HIS A 1 86 ? 14.917 13.391 4.370 1.00 46.44 86 HIS A O 1
ATOM 638 N N . GLY A 1 87 ? 15.895 11.978 5.823 1.00 57.62 87 GLY A N 1
ATOM 639 C CA . GLY A 1 87 ? 15.332 12.570 7.045 1.00 57.62 87 GLY A CA 1
ATOM 640 C C . GLY A 1 87 ? 13.976 12.016 7.511 1.00 57.62 87 GLY A C 1
ATOM 641 O O . GLY A 1 87 ? 13.574 12.293 8.637 1.00 57.62 87 GLY A O 1
ATOM 642 N N . GLU A 1 88 ? 13.278 11.188 6.722 1.00 60.66 88 GLU A N 1
ATOM 643 C CA . GLU A 1 88 ? 12.036 10.551 7.182 1.00 60.66 88 GLU A CA 1
ATOM 644 C C . GLU A 1 88 ? 12.324 9.219 7.898 1.00 60.66 88 GLU A C 1
ATOM 646 O O . GLU A 1 88 ? 12.742 8.220 7.297 1.00 60.66 88 GLU A O 1
ATOM 651 N N . GLY A 1 89 ? 12.066 9.193 9.208 1.00 60.16 89 GLY A N 1
ATOM 652 C CA . GLY A 1 89 ? 12.175 7.990 10.029 1.00 60.16 89 GLY A CA 1
ATOM 653 C C . GLY A 1 89 ? 11.278 6.857 9.518 1.00 60.1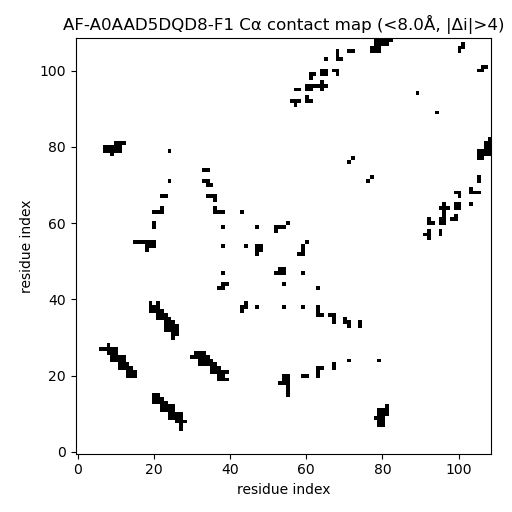6 89 GLY A C 1
ATOM 654 O O . GLY A 1 89 ? 10.110 7.055 9.180 1.00 60.16 89 GLY A O 1
ATOM 655 N N . TYR A 1 90 ? 11.815 5.636 9.481 1.00 68.62 90 TYR A N 1
ATOM 656 C CA . TYR A 1 90 ? 11.025 4.424 9.254 1.00 68.62 90 TYR A CA 1
ATOM 657 C C . TYR A 1 90 ? 10.473 3.944 10.597 1.00 68.62 90 TYR A C 1
ATOM 659 O O . TYR A 1 90 ? 11.003 3.022 11.209 1.00 68.62 90 TYR A O 1
ATOM 667 N N . ILE A 1 91 ? 9.473 4.661 11.107 1.00 73.38 91 ILE A N 1
ATOM 668 C CA . ILE A 1 91 ? 8.952 4.476 12.464 1.00 73.38 91 ILE A CA 1
ATOM 669 C C . ILE A 1 91 ? 7.425 4.360 12.404 1.00 73.38 91 ILE A C 1
ATOM 671 O O . ILE A 1 91 ? 6.758 5.042 11.620 1.00 73.38 91 ILE A O 1
ATOM 675 N N . GLY A 1 92 ? 6.864 3.483 13.239 1.00 79.56 92 GLY A N 1
ATOM 676 C CA . GLY A 1 92 ? 5.424 3.352 13.452 1.00 79.56 92 GLY A CA 1
ATOM 677 C C . GLY A 1 92 ? 4.646 3.040 12.174 1.00 79.56 92 GLY A C 1
ATOM 678 O O . GLY A 1 92 ? 4.877 2.025 11.531 1.00 79.56 92 GLY A O 1
ATOM 679 N N . LYS A 1 93 ? 3.723 3.930 11.799 1.00 77.38 93 LYS A N 1
ATOM 680 C CA . LYS A 1 93 ? 2.731 3.721 10.725 1.00 77.38 93 LYS A CA 1
ATOM 681 C C . LYS A 1 93 ? 3.370 3.431 9.367 1.00 77.38 93 LYS A C 1
ATOM 683 O O . LYS A 1 93 ? 2.872 2.617 8.602 1.00 77.38 93 LYS A O 1
ATOM 688 N N . ARG A 1 94 ? 4.491 4.094 9.069 1.00 83.00 94 ARG A N 1
ATOM 689 C CA . ARG A 1 94 ? 5.208 3.903 7.805 1.00 83.00 94 ARG A CA 1
ATOM 690 C C . ARG A 1 94 ? 5.853 2.524 7.723 1.00 83.00 94 ARG A C 1
ATOM 692 O O . ARG A 1 94 ? 5.888 1.949 6.642 1.00 83.00 94 ARG A O 1
ATOM 699 N N . LYS A 1 95 ? 6.350 2.017 8.854 1.00 84.38 95 LYS A N 1
ATOM 700 C CA . LYS A 1 95 ? 6.922 0.675 8.933 1.00 84.38 95 LYS A CA 1
ATOM 701 C C . LYS A 1 95 ? 5.854 -0.384 8.680 1.00 84.38 95 LYS A C 1
ATOM 703 O O . LYS A 1 95 ? 6.032 -1.198 7.786 1.00 84.38 95 LYS A O 1
ATOM 708 N N . GLU A 1 96 ? 4.722 -0.267 9.364 1.00 86.62 96 GLU A N 1
ATOM 709 C CA . GLU A 1 96 ? 3.600 -1.202 9.215 1.00 86.62 96 GLU A CA 1
ATOM 710 C C . GLU A 1 96 ? 3.046 -1.249 7.791 1.00 86.62 96 GLU A C 1
ATOM 712 O O . GLU A 1 96 ? 2.772 -2.321 7.268 1.00 86.62 96 GLU A O 1
ATOM 717 N N . LEU A 1 97 ? 2.931 -0.100 7.119 1.00 85.44 97 LEU A N 1
ATOM 718 C CA . LEU A 1 97 ? 2.453 -0.053 5.734 1.00 85.44 97 LEU A CA 1
ATOM 719 C C . LEU A 1 97 ? 3.405 -0.788 4.777 1.00 85.44 97 LEU A C 1
ATOM 721 O O . LEU A 1 97 ? 2.975 -1.521 3.890 1.00 85.44 97 LEU A O 1
ATOM 725 N N . ILE A 1 98 ? 4.711 -0.608 4.966 1.00 86.69 98 ILE A N 1
ATOM 726 C CA . ILE A 1 98 ? 5.736 -1.255 4.142 1.00 86.69 98 ILE A CA 1
ATOM 727 C C . ILE A 1 98 ? 5.837 -2.753 4.457 1.00 86.69 98 ILE A C 1
ATOM 729 O O . ILE A 1 98 ? 5.981 -3.556 3.537 1.00 86.69 98 ILE A O 1
ATOM 733 N N . GLU A 1 99 ? 5.720 -3.146 5.727 1.00 87.62 99 GLU A N 1
ATOM 734 C CA . GLU A 1 99 ? 5.635 -4.554 6.125 1.00 87.62 99 GLU A CA 1
ATOM 735 C C . GLU A 1 99 ? 4.376 -5.223 5.567 1.00 87.62 99 GLU A C 1
ATOM 737 O O . GLU A 1 99 ? 4.481 -6.324 5.042 1.00 87.62 99 GLU A O 1
ATOM 742 N N . ALA A 1 100 ? 3.229 -4.542 5.563 1.00 88.38 100 ALA A N 1
ATOM 743 C CA . ALA A 1 100 ? 1.996 -5.018 4.939 1.00 88.38 100 ALA A CA 1
ATOM 744 C C . ALA A 1 100 ? 2.153 -5.260 3.430 1.00 88.38 100 ALA A C 1
ATOM 746 O O . ALA A 1 100 ? 1.774 -6.315 2.927 1.00 88.38 100 ALA A O 1
ATOM 747 N N . LEU A 1 101 ? 2.773 -4.319 2.708 1.00 86.69 101 LEU A N 1
ATOM 748 C CA . LEU A 1 101 ? 3.070 -4.479 1.280 1.00 86.69 101 LEU A CA 1
ATOM 749 C C . LEU A 1 101 ? 3.997 -5.675 1.022 1.00 86.69 101 LEU A C 1
ATOM 751 O O . LEU A 1 101 ? 3.761 -6.452 0.096 1.00 86.69 101 LEU A O 1
ATOM 755 N N . ARG A 1 102 ? 5.026 -5.853 1.861 1.00 85.12 102 ARG A N 1
ATOM 756 C CA . ARG A 1 102 ? 5.944 -6.998 1.773 1.00 85.12 102 ARG A CA 1
ATOM 757 C C . ARG A 1 102 ? 5.255 -8.320 2.098 1.00 85.12 102 ARG A C 1
ATOM 759 O O . ARG A 1 102 ? 5.452 -9.283 1.366 1.00 85.12 102 ARG A O 1
ATOM 766 N N . ALA A 1 103 ? 4.444 -8.368 3.154 1.00 86.38 103 ALA A N 1
ATOM 767 C CA . ALA A 1 103 ? 3.689 -9.552 3.562 1.00 86.38 103 ALA A CA 1
ATOM 768 C C . ALA A 1 103 ? 2.681 -9.966 2.486 1.00 86.38 103 ALA A C 1
ATOM 770 O O . ALA A 1 103 ? 2.518 -11.146 2.190 1.00 86.38 103 ALA A O 1
ATOM 771 N N . ALA A 1 104 ? 2.075 -8.985 1.824 1.00 84.12 104 ALA A N 1
ATOM 772 C CA . ALA A 1 104 ? 1.227 -9.210 0.672 1.00 84.12 104 ALA A CA 1
ATOM 773 C C . ALA A 1 104 ? 2.012 -9.577 -0.599 1.00 84.12 104 ALA A C 1
ATOM 775 O O . ALA A 1 104 ? 1.386 -9.775 -1.632 1.00 84.12 104 ALA A O 1
ATOM 776 N N . GLY A 1 105 ? 3.344 -9.705 -0.557 1.00 78.69 105 GLY A N 1
ATOM 777 C CA . GLY A 1 105 ? 4.186 -10.183 -1.656 1.00 78.69 105 GLY A CA 1
ATOM 778 C C . GLY A 1 105 ? 4.481 -9.148 -2.740 1.00 78.69 105 GLY A C 1
ATOM 779 O O . GLY A 1 105 ? 4.750 -9.537 -3.871 1.00 78.69 105 GLY A O 1
ATOM 780 N N . MET A 1 106 ? 4.394 -7.851 -2.431 1.00 81.00 106 MET A N 1
ATOM 781 C CA . MET A 1 106 ? 4.778 -6.778 -3.349 1.00 81.00 106 MET A CA 1
ATOM 782 C C . MET A 1 106 ? 6.276 -6.468 -3.186 1.00 81.00 106 MET A C 1
ATOM 784 O O . MET A 1 106 ? 6.683 -6.022 -2.106 1.00 81.00 106 MET A O 1
ATOM 788 N N . PRO A 1 107 ? 7.121 -6.657 -4.214 1.00 78.94 107 PRO A N 1
ATOM 789 C CA . PRO A 1 107 ? 8.531 -6.322 -4.099 1.00 78.94 107 PRO A CA 1
ATOM 790 C C . PRO A 1 107 ? 8.718 -4.802 -4.181 1.00 78.94 107 PRO A C 1
ATOM 792 O O . PRO A 1 107 ? 8.177 -4.107 -5.048 1.00 78.94 107 PRO A O 1
ATOM 795 N N . LEU A 1 108 ? 9.481 -4.288 -3.218 1.00 79.00 108 LEU A N 1
ATOM 796 C CA . LEU A 1 108 ? 9.787 -2.871 -3.064 1.00 79.00 108 LEU A CA 1
ATOM 797 C C . LEU A 1 108 ? 11.251 -2.644 -3.452 1.00 79.00 108 LEU A C 1
ATOM 799 O O . LEU A 1 108 ? 12.141 -3.203 -2.808 1.00 79.00 108 LEU A O 1
ATOM 803 N N . VAL A 1 109 ? 11.477 -1.844 -4.499 1.00 70.50 109 VAL A N 1
ATOM 804 C CA . VAL A 1 109 ? 12.790 -1.590 -5.142 1.00 70.50 109 VAL A CA 1
ATOM 805 C C . VAL A 1 109 ? 13.236 -0.146 -4.946 1.00 70.50 109 VAL A C 1
ATOM 807 O O . VAL A 1 109 ? 12.383 0.716 -4.648 1.00 70.50 109 VAL A O 1
#

Solvent-accessible surface area (backbone atoms only — not comparable to full-atom values): 5981 Å² total; per-residue (Å²): 136,83,76,75,75,78,77,66,55,25,36,58,48,74,48,80,51,92,60,35,36,36,40,34,33,30,29,64,88,78,68,46,73,75,27,66,31,39,39,79,41,68,71,45,36,49,54,29,57,74,66,74,44,58,47,54,35,47,67,43,25,25,55,38,18,38,54,28,28,54,44,30,50,74,66,68,58,83,55,34,33,53,78,81,58,90,91,61,76,82,51,68,39,60,39,36,20,52,50,24,20,46,74,61,67,47,48,76,80

Foldseek 3Di:
DDPDPPPQQWAWDWDADPQKTKIFIAGPVPRDTQFIFMCPPPVNVVVCVVVVHGNRALVVLLVRLLRRLVSCVVSVNQEYEDDDDPPDDCDGNNVNSVVSNVVSPHHYD

Mean predicted aligned error: 8.01 Å

Radius of gyration: 14.32 Å; Cα contacts (8 Å, |Δi|>4): 186; chains: 1; bounding box: 45×24×37 Å

pLDDT: mean 76.67, std 11.87, range [39.81, 89.69]

Secondary structure (DSSP, 8-state):
--PPP---SEEEEEEE-SS-EEEEEEETTT--EEEEEETTSHHHHHHHHHTT--TTSHHHHHHHHHHHHHHHHHTT---BB-PPPTT----THHHHHHHHHHHTT--B-

InterPro domains:
  IPR005484 Large ribosomal subunit protein uL18, bacterial/plantae/animalia [PF00861] (11-106)
  IPR005484 Large ribosomal subunit protein uL18, bacterial/plantae/animalia [PTHR12899] (6-106)

Sequence (109 aa):
MGGLPVPKPFHLKMFFSNKNVVAQIVRMADGHIVAAASTHEAAAKEALKAAGTSTSCKEAARAIGEALAQRAKAAGLDGVHWRRRHGEGYIGKRKELIEALRAAGMPLV

Organism: NCBI:txid2649997